Protein AF-A0A536XKT9-F1 (afdb_monomer)

Solvent-accessible surface area (backbone atoms only — not comparable to full-atom values): 10710 Å² total; per-residue (Å²): 136,83,88,82,83,83,83,75,80,78,75,82,71,84,70,53,76,70,52,57,44,60,55,20,73,80,46,52,79,65,43,42,49,57,57,30,70,68,43,45,55,48,51,53,59,50,46,72,73,32,74,93,71,51,74,60,72,78,59,45,60,57,56,39,49,58,40,42,30,75,79,21,33,33,34,72,86,79,68,48,75,43,72,77,53,82,89,63,37,65,82,55,42,25,67,42,50,91,70,61,73,75,54,52,53,55,54,53,49,50,38,35,60,56,42,74,64,38,63,69,59,29,54,47,52,52,51,50,55,53,47,70,66,35,65,67,71,88,78,81,77,80,89,77,91,79,75,74,86,88,53,50,61,66,55,52,54,48,50,52,38,54,39,34,28,68,76,44,82,83,80,80,84,128

Nearest PDB structures (foldseek):
  8wh0-assembly1_E  TM=5.551E-01  e=9.407E-05  Monkeypox virus
  8xj6-assembly1_D  TM=5.771E-01  e=1.705E-04  Monkeypox virus
  8xj8-assembly1_A  TM=6.031E-01  e=4.414E-04  Monkeypox virus
  8xj8-assembly1_F  TM=5.753E-01  e=3.693E-04  Monkeypox virus
  7ola-assembly1_C  TM=6.184E-01  e=2.072E-03  Staphylococcus aureus

Structure (mmCIF, N/CA/C/O backbone):
data_AF-A0A536XKT9-F1
#
_entry.id   AF-A0A536XKT9-F1
#
loop_
_atom_site.group_PDB
_atom_site.id
_atom_site.type_symbol
_atom_site.label_atom_id
_atom_site.label_alt_id
_atom_site.label_comp_id
_atom_site.label_asym_id
_atom_site.label_entity_id
_atom_site.label_seq_id
_atom_site.pdbx_PDB_ins_code
_atom_site.Cartn_x
_atom_site.Cartn_y
_atom_site.Cartn_z
_atom_site.occupancy
_atom_site.B_iso_or_equiv
_atom_site.auth_seq_id
_atom_site.auth_comp_id
_atom_site.auth_asym_id
_atom_site.auth_atom_id
_atom_site.pdbx_PDB_model_num
ATOM 1 N N . MET A 1 1 ? 51.369 -25.720 -20.494 1.00 37.03 1 MET A N 1
ATOM 2 C CA . MET A 1 1 ? 50.089 -26.389 -20.795 1.00 37.03 1 MET A CA 1
ATOM 3 C C . MET A 1 1 ? 48.990 -25.673 -20.027 1.00 37.03 1 MET A C 1
ATOM 5 O O . MET A 1 1 ? 49.078 -25.597 -18.814 1.00 37.03 1 MET A O 1
ATOM 9 N N . ALA A 1 2 ? 48.076 -25.069 -20.793 1.00 36.12 2 ALA A N 1
ATOM 10 C CA . ALA A 1 2 ? 46.748 -24.530 -20.479 1.00 36.12 2 ALA A CA 1
ATOM 11 C C . ALA A 1 2 ? 46.467 -23.888 -19.099 1.00 36.12 2 ALA A C 1
ATOM 13 O O . ALA A 1 2 ? 46.123 -24.557 -18.131 1.00 36.12 2 ALA A O 1
ATOM 14 N N . SER A 1 3 ? 46.465 -22.554 -19.098 1.00 32.59 3 SER A N 1
ATOM 15 C CA . SER A 1 3 ? 45.663 -21.685 -18.231 1.00 32.59 3 SER A CA 1
ATOM 16 C C . SER A 1 3 ? 44.182 -21.737 -18.649 1.00 32.59 3 SER A C 1
ATOM 18 O O . SER A 1 3 ? 43.862 -21.406 -19.792 1.00 32.59 3 SER A O 1
ATOM 20 N N . GLY A 1 4 ? 43.285 -22.153 -17.750 1.00 34.31 4 GLY A N 1
ATOM 21 C CA . GLY A 1 4 ? 41.832 -22.149 -17.962 1.00 34.31 4 GLY A CA 1
ATOM 22 C C . GLY A 1 4 ? 41.216 -20.780 -17.665 1.00 34.31 4 GLY A C 1
ATOM 23 O O . GLY A 1 4 ? 41.433 -20.224 -16.592 1.00 34.31 4 GLY A O 1
ATOM 24 N N . GLY A 1 5 ? 40.485 -20.234 -18.640 1.00 32.94 5 GLY A N 1
ATOM 25 C CA . GLY A 1 5 ? 39.918 -18.888 -18.628 1.00 32.94 5 GLY A CA 1
ATOM 26 C C . GLY A 1 5 ? 38.712 -18.718 -17.703 1.00 32.94 5 GLY A C 1
ATOM 27 O O . GLY A 1 5 ? 37.717 -19.432 -17.814 1.00 32.94 5 GLY A O 1
ATOM 28 N N . GLY A 1 6 ? 38.789 -17.707 -16.837 1.00 31.27 6 GLY A N 1
ATOM 29 C CA . GLY A 1 6 ? 37.638 -17.115 -16.166 1.00 31.27 6 GLY A CA 1
ATOM 30 C C . GLY A 1 6 ? 36.913 -16.172 -17.124 1.00 31.27 6 GLY A C 1
ATOM 31 O O . GLY A 1 6 ? 37.414 -15.099 -17.444 1.00 31.27 6 GLY A O 1
ATOM 32 N N . SER A 1 7 ? 35.741 -16.592 -17.595 1.00 34.72 7 SER A N 1
ATOM 33 C CA . SER A 1 7 ? 34.809 -15.767 -18.365 1.00 34.72 7 SER A CA 1
ATOM 34 C C . SER A 1 7 ? 34.163 -14.726 -17.445 1.00 34.72 7 SER A C 1
ATOM 36 O O . SER A 1 7 ? 33.118 -14.983 -16.847 1.00 34.72 7 SER A O 1
ATOM 38 N N . THR A 1 8 ? 34.766 -13.545 -17.323 1.00 34.94 8 THR A N 1
ATOM 39 C CA . THR A 1 8 ? 34.118 -12.381 -16.715 1.00 34.94 8 THR A CA 1
ATOM 40 C C . THR A 1 8 ? 33.059 -11.846 -17.681 1.00 34.94 8 THR A C 1
ATOM 42 O O . THR A 1 8 ? 33.365 -11.190 -18.674 1.00 34.94 8 THR A O 1
ATOM 45 N N . ARG A 1 9 ? 31.782 -12.146 -17.404 1.00 30.67 9 ARG A N 1
ATOM 46 C CA . ARG A 1 9 ? 30.648 -11.419 -17.995 1.00 30.67 9 ARG A CA 1
ATOM 47 C C . ARG A 1 9 ? 30.812 -9.945 -17.629 1.00 30.67 9 ARG A C 1
ATOM 49 O O . ARG A 1 9 ? 30.642 -9.573 -16.475 1.00 30.67 9 ARG A O 1
ATOM 56 N N . THR A 1 10 ? 31.205 -9.132 -18.600 1.00 34.16 10 THR A N 1
ATOM 57 C CA . THR A 1 10 ? 31.258 -7.678 -18.472 1.00 34.16 10 THR A CA 1
ATOM 58 C C . THR A 1 10 ? 29.820 -7.170 -18.417 1.00 34.16 10 THR A C 1
ATOM 60 O O . THR A 1 10 ? 29.077 -7.323 -19.386 1.00 34.16 10 THR A O 1
ATOM 63 N N . GLU A 1 11 ? 29.402 -6.631 -17.273 1.00 33.25 11 GLU A N 1
ATOM 64 C CA . GLU A 1 11 ? 28.144 -5.890 -17.175 1.00 33.25 11 GLU A CA 1
ATOM 65 C C . GLU A 1 11 ? 28.194 -4.692 -18.138 1.00 33.25 11 GLU A C 1
ATOM 67 O O . GLU A 1 11 ? 29.208 -3.984 -18.163 1.00 33.25 11 GLU A O 1
ATOM 72 N N . PRO A 1 12 ? 27.152 -4.444 -18.951 1.00 38.62 12 PRO A N 1
ATOM 73 C CA . PRO A 1 12 ? 27.119 -3.268 -19.800 1.00 38.62 12 PRO A CA 1
ATOM 74 C C . PRO A 1 12 ? 26.906 -2.054 -18.897 1.00 38.62 12 PRO A C 1
ATOM 76 O O . PRO A 1 12 ? 25.799 -1.787 -18.430 1.00 38.62 12 PRO A O 1
ATOM 79 N N . SER A 1 13 ? 27.989 -1.325 -18.627 1.00 42.38 13 SER A N 1
ATOM 80 C CA . SER A 1 13 ? 27.910 -0.007 -18.016 1.00 42.38 13 SER A CA 1
ATOM 81 C C . SER A 1 13 ? 26.978 0.848 -18.870 1.00 42.38 13 SER A C 1
ATOM 83 O O . SER A 1 13 ? 27.113 0.905 -20.093 1.00 42.38 13 SER A O 1
ATOM 85 N N . LEU A 1 14 ? 25.980 1.468 -18.240 1.00 42.59 14 LEU A N 1
ATOM 86 C CA . LEU A 1 14 ? 25.062 2.384 -18.909 1.00 42.59 14 LEU A CA 1
ATOM 87 C C . LEU A 1 14 ? 25.885 3.555 -19.459 1.00 42.59 14 LEU A C 1
ATOM 89 O O . LEU A 1 14 ? 26.221 4.501 -18.746 1.00 42.59 14 LEU A O 1
ATOM 93 N N . LEU A 1 15 ? 26.284 3.444 -20.726 1.00 49.44 15 LEU A N 1
ATOM 94 C CA . LEU A 1 15 ? 27.058 4.451 -21.429 1.00 49.44 15 LEU A CA 1
ATOM 95 C C . LEU A 1 15 ? 26.223 5.728 -21.464 1.00 49.44 15 LEU A C 1
ATOM 97 O O . LEU A 1 15 ? 25.175 5.779 -22.107 1.00 49.44 15 LEU A O 1
ATOM 101 N N . SER A 1 16 ? 26.687 6.769 -20.767 1.00 49.03 16 SER A N 1
ATOM 102 C CA . SER A 1 16 ? 26.073 8.091 -20.874 1.00 49.03 16 SER A CA 1
ATOM 103 C C . SER A 1 16 ? 26.006 8.485 -22.353 1.00 49.03 16 SER A C 1
ATOM 105 O O . SER A 1 16 ? 26.962 8.248 -23.099 1.00 49.03 16 SER A O 1
ATOM 107 N N . SER A 1 17 ? 24.909 9.102 -22.792 1.00 53.47 17 SER A N 1
ATOM 108 C CA . SER A 1 17 ? 24.693 9.453 -24.204 1.00 53.47 17 SER A CA 1
ATOM 109 C C . SER A 1 17 ? 25.847 10.271 -24.809 1.00 53.47 17 SER A C 1
ATOM 111 O O . SER A 1 17 ? 26.105 10.197 -26.009 1.00 53.47 17 SER A O 1
ATOM 113 N N . GLY A 1 18 ? 26.595 11.011 -23.979 1.00 56.69 18 GLY A N 1
ATOM 114 C CA . GLY A 1 18 ? 27.790 11.751 -24.391 1.00 56.69 18 GLY A CA 1
ATOM 115 C C . GLY A 1 18 ? 29.000 10.873 -24.741 1.00 56.69 18 GLY A C 1
ATOM 116 O O . GLY A 1 18 ? 29.823 11.280 -25.561 1.00 56.69 18 GLY A O 1
ATOM 117 N N . THR A 1 19 ? 29.108 9.672 -24.172 1.00 60.78 19 THR A N 1
ATOM 118 C CA . THR A 1 19 ? 30.201 8.723 -24.436 1.00 60.78 19 THR A CA 1
ATOM 119 C C . THR A 1 19 ? 30.043 8.076 -25.813 1.00 60.78 19 THR A C 1
ATOM 121 O O . THR A 1 19 ? 30.993 8.073 -26.591 1.00 60.78 19 THR A O 1
ATOM 124 N N . ILE A 1 20 ? 28.823 7.651 -26.164 1.00 62.72 20 ILE A N 1
A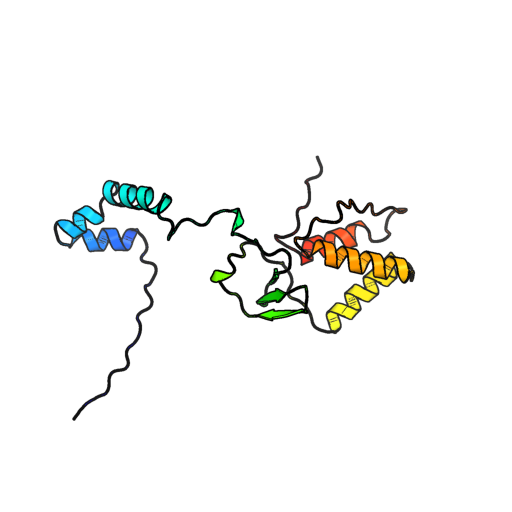TOM 125 C CA . ILE A 1 20 ? 28.506 7.021 -27.461 1.00 62.72 20 ILE A CA 1
ATOM 126 C C . ILE A 1 20 ? 28.787 7.983 -28.624 1.00 62.72 20 ILE A C 1
ATOM 128 O O . ILE A 1 20 ? 29.366 7.600 -29.640 1.00 62.72 20 ILE A O 1
ATOM 132 N N . ILE A 1 21 ? 28.422 9.260 -28.464 1.00 62.31 21 ILE A N 1
ATOM 133 C CA . ILE A 1 21 ? 28.657 10.281 -29.493 1.00 62.31 21 ILE A CA 1
ATOM 134 C C . ILE A 1 21 ? 30.160 10.549 -29.659 1.00 62.31 21 ILE A C 1
ATOM 136 O O . ILE A 1 21 ? 30.635 10.653 -30.787 1.00 62.31 21 ILE A O 1
ATOM 140 N N . ARG A 1 22 ? 30.927 10.631 -28.561 1.00 60.78 22 ARG A N 1
ATOM 141 C CA . ARG A 1 22 ? 32.383 10.861 -28.616 1.00 60.78 22 ARG A CA 1
ATOM 142 C C . ARG A 1 22 ? 33.134 9.711 -29.281 1.00 60.78 22 ARG A C 1
ATOM 144 O O . ARG A 1 22 ? 34.049 9.966 -30.058 1.00 60.78 22 ARG A O 1
ATOM 151 N N . GLU A 1 23 ? 32.734 8.477 -29.008 1.00 63.00 23 GLU A N 1
ATOM 152 C CA . GLU A 1 23 ? 33.352 7.282 -29.584 1.00 63.00 23 GLU A CA 1
ATOM 153 C C . GLU A 1 23 ? 33.036 7.149 -31.084 1.00 63.00 23 GLU A C 1
ATOM 155 O O . GLU A 1 23 ? 33.931 6.928 -31.900 1.00 63.00 23 GLU A O 1
ATOM 160 N N . ALA A 1 24 ? 31.794 7.435 -31.485 1.00 61.41 24 ALA A N 1
ATOM 161 C CA . ALA A 1 24 ? 31.374 7.374 -32.884 1.00 61.41 24 ALA A CA 1
ATOM 162 C C . ALA A 1 24 ? 32.050 8.420 -33.793 1.00 61.41 24 ALA A C 1
ATOM 164 O O . ALA A 1 24 ? 32.179 8.193 -34.998 1.00 61.41 24 ALA A O 1
ATOM 165 N N . VAL A 1 25 ? 32.527 9.552 -33.257 1.00 63.09 25 VAL A N 1
ATOM 166 C CA . VAL A 1 25 ? 33.265 10.569 -34.038 1.00 63.09 25 VAL A CA 1
ATOM 167 C C . VAL A 1 25 ? 34.575 10.001 -34.607 1.00 63.09 25 VAL A C 1
ATOM 169 O O . VAL A 1 25 ? 34.947 10.332 -35.738 1.00 63.09 25 VAL A O 1
ATOM 172 N N . GLY A 1 26 ? 35.233 9.078 -33.898 1.00 69.81 26 GLY A N 1
ATOM 173 C CA . GLY A 1 26 ? 36.420 8.355 -34.379 1.00 69.81 26 GLY A CA 1
ATOM 174 C C . GLY A 1 26 ? 36.117 7.162 -35.298 1.00 69.81 26 GLY A C 1
ATOM 175 O O . GLY A 1 26 ? 37.038 6.597 -35.880 1.00 69.81 26 GLY A O 1
ATOM 176 N N . GLY A 1 27 ? 34.840 6.806 -35.439 1.00 71.94 27 GLY A N 1
ATOM 177 C CA . GLY A 1 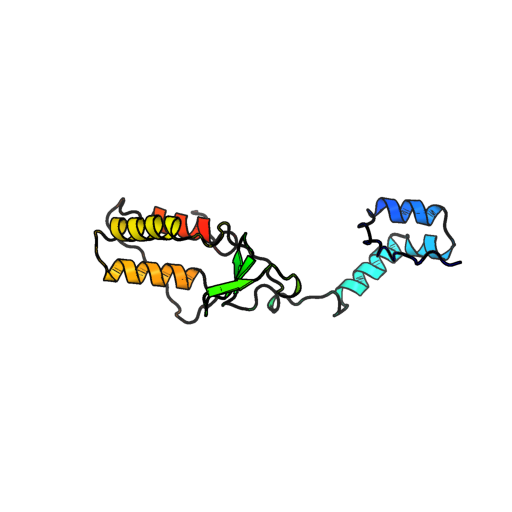27 ? 34.377 5.547 -36.005 1.00 71.94 27 GLY A CA 1
ATOM 178 C C . GLY A 1 27 ? 34.160 5.500 -37.519 1.00 71.94 27 GLY A C 1
ATOM 179 O O . GLY A 1 27 ? 34.345 6.478 -38.254 1.00 71.94 27 GLY A O 1
ATOM 180 N N . THR A 1 28 ? 33.716 4.337 -37.998 1.00 80.06 28 THR A N 1
ATOM 181 C CA . THR A 1 28 ? 33.356 4.102 -39.402 1.00 80.06 28 THR A CA 1
ATOM 182 C C . THR A 1 28 ? 32.195 4.996 -39.860 1.00 80.06 28 THR A C 1
ATOM 184 O O . THR A 1 28 ? 31.424 5.547 -39.069 1.00 80.06 28 THR A O 1
ATOM 187 N N . LYS A 1 29 ? 32.002 5.125 -41.183 1.00 77.06 29 LYS A N 1
ATOM 188 C CA . LYS A 1 29 ? 30.866 5.878 -41.758 1.00 77.06 29 LYS A CA 1
ATOM 189 C C . LYS A 1 29 ? 29.506 5.409 -41.205 1.00 77.06 29 LYS A C 1
ATOM 191 O O . LYS A 1 29 ? 28.590 6.221 -41.093 1.00 77.06 29 LYS A O 1
ATOM 196 N N . HIS A 1 30 ? 29.376 4.125 -40.864 1.00 75.62 30 HIS A N 1
ATOM 197 C CA . HIS A 1 30 ? 28.160 3.561 -40.277 1.00 75.62 30 HIS A CA 1
ATOM 198 C C . HIS A 1 30 ? 27.980 3.974 -38.812 1.00 75.62 30 HIS A C 1
ATOM 200 O O . HIS A 1 30 ? 26.894 4.429 -38.460 1.00 75.62 30 HIS A O 1
ATOM 206 N N . GLU A 1 31 ? 29.034 3.910 -37.995 1.00 77.75 31 GLU A N 1
ATOM 207 C CA . GLU A 1 31 ? 29.013 4.346 -36.587 1.00 77.75 31 GLU A CA 1
ATOM 208 C C . GLU A 1 31 ? 28.638 5.825 -36.458 1.00 77.75 31 GLU A C 1
ATOM 210 O O . GLU A 1 31 ? 27.733 6.180 -35.701 1.00 77.75 31 GLU A O 1
ATOM 215 N N . ARG A 1 32 ? 29.231 6.683 -37.298 1.00 76.31 32 ARG A N 1
ATOM 216 C CA . ARG A 1 32 ? 28.880 8.111 -37.357 1.00 76.31 32 ARG A CA 1
ATOM 217 C C . ARG A 1 32 ? 27.417 8.343 -37.719 1.00 76.31 32 ARG A C 1
ATOM 219 O O . ARG A 1 32 ? 26.811 9.275 -37.205 1.00 76.31 32 ARG A O 1
ATOM 226 N N . ARG A 1 33 ? 26.843 7.514 -38.601 1.00 76.75 33 ARG A N 1
ATOM 227 C CA . ARG A 1 33 ? 25.433 7.620 -39.008 1.00 76.75 33 ARG A CA 1
ATOM 228 C C . ARG A 1 33 ? 24.489 7.206 -37.879 1.00 76.75 33 ARG A C 1
ATOM 230 O O . ARG A 1 33 ? 23.485 7.884 -37.671 1.00 76.75 33 ARG A O 1
ATOM 237 N N . ILE A 1 34 ? 24.817 6.139 -37.150 1.00 81.44 34 ILE A N 1
ATOM 238 C CA . ILE A 1 34 ? 24.024 5.651 -36.010 1.00 81.44 34 ILE A CA 1
ATOM 239 C C . ILE A 1 34 ? 24.022 6.678 -34.869 1.00 81.44 34 ILE A C 1
ATOM 241 O O . ILE A 1 34 ? 22.980 6.921 -34.271 1.00 81.44 34 ILE A O 1
ATOM 245 N N . ALA A 1 35 ? 25.145 7.363 -34.638 1.00 80.38 35 ALA A N 1
ATOM 246 C CA . ALA A 1 35 ? 25.261 8.407 -33.619 1.00 80.38 35 ALA A CA 1
ATOM 247 C C . ALA A 1 35 ? 24.622 9.761 -33.999 1.00 80.38 35 ALA A C 1
ATOM 249 O O . ALA A 1 35 ? 24.736 10.729 -33.246 1.00 80.38 35 ALA A O 1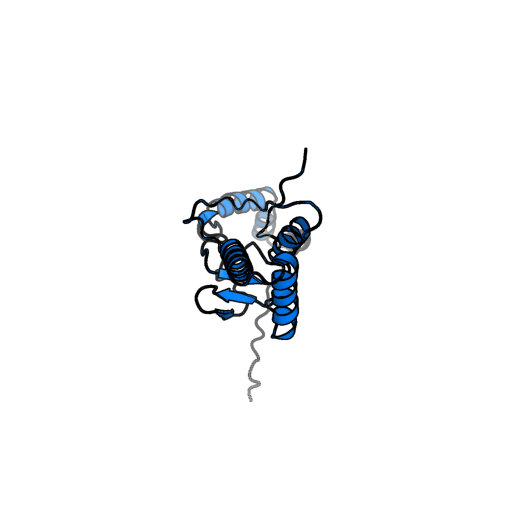
ATOM 250 N N . THR A 1 36 ? 23.955 9.872 -35.156 1.00 83.94 36 THR A N 1
ATOM 251 C CA . THR A 1 36 ? 23.243 11.108 -35.519 1.00 83.94 36 THR A CA 1
ATOM 252 C C . THR A 1 36 ? 21.937 11.252 -34.743 1.00 83.94 36 THR A C 1
ATOM 254 O O . THR A 1 36 ? 21.191 10.288 -34.578 1.00 83.94 36 THR A O 1
ATOM 257 N N . ALA A 1 37 ? 21.600 12.486 -34.352 1.00 83.06 37 ALA A N 1
ATOM 258 C CA . ALA A 1 37 ? 20.354 12.796 -33.646 1.00 83.06 37 ALA A CA 1
ATOM 259 C C . ALA A 1 37 ? 19.103 12.285 -34.386 1.00 83.06 37 ALA A C 1
ATOM 261 O O . ALA A 1 37 ? 18.186 11.760 -33.762 1.00 83.06 37 ALA A O 1
ATOM 262 N N . ASN A 1 38 ? 19.093 12.361 -35.722 1.00 84.19 38 ASN A N 1
ATOM 263 C CA . ASN A 1 38 ? 17.990 11.851 -36.540 1.00 84.19 38 ASN A CA 1
ATOM 264 C C . ASN A 1 38 ? 17.860 10.325 -36.469 1.00 84.19 38 ASN A C 1
ATOM 266 O O . ASN A 1 38 ? 16.744 9.814 -36.414 1.00 84.19 38 ASN A O 1
ATOM 270 N N . CYS A 1 39 ? 18.981 9.595 -36.470 1.00 85.19 39 CYS A N 1
ATOM 271 C CA . CYS A 1 39 ? 18.960 8.141 -36.338 1.00 85.19 39 CYS A CA 1
ATOM 272 C C . CYS A 1 39 ? 18.496 7.732 -34.937 1.00 85.19 39 CYS A C 1
ATOM 274 O O . CYS A 1 39 ? 17.619 6.882 -34.820 1.00 85.19 39 CYS A O 1
ATOM 276 N N . ILE A 1 40 ? 19.014 8.385 -33.893 1.00 86.19 40 ILE A N 1
ATOM 277 C CA . ILE A 1 40 ? 18.611 8.145 -32.501 1.00 86.19 40 ILE A CA 1
ATOM 278 C C . ILE A 1 40 ? 17.108 8.399 -32.325 1.00 86.19 40 ILE A C 1
ATOM 280 O O . ILE A 1 40 ? 16.397 7.520 -31.851 1.00 86.19 40 ILE A O 1
ATOM 284 N N . ALA A 1 41 ? 16.596 9.542 -32.793 1.00 85.94 41 ALA A N 1
ATOM 285 C CA . ALA A 1 41 ? 15.168 9.859 -32.734 1.00 85.94 41 ALA A CA 1
ATOM 286 C C . ALA A 1 41 ? 14.305 8.893 -33.570 1.00 85.94 41 ALA A C 1
ATOM 288 O O . ALA A 1 41 ? 13.143 8.645 -33.250 1.00 85.94 41 ALA A O 1
ATOM 289 N N . GLY A 1 42 ? 14.847 8.357 -34.668 1.00 86.25 42 GLY A N 1
ATOM 290 C CA . GLY A 1 42 ? 14.200 7.316 -35.468 1.00 86.25 42 GLY A CA 1
ATOM 291 C C . GLY A 1 42 ? 14.069 6.000 -34.702 1.00 86.25 42 GLY A C 1
ATOM 292 O O . GLY A 1 42 ? 12.973 5.450 -34.629 1.00 86.25 42 GLY A O 1
ATOM 293 N N . VAL A 1 43 ? 15.162 5.543 -34.086 1.00 86.12 43 VAL A N 1
ATOM 294 C CA . VAL A 1 43 ? 15.201 4.322 -33.267 1.00 86.12 43 VAL A CA 1
ATOM 295 C C . VAL A 1 43 ? 14.308 4.458 -32.039 1.00 86.12 43 VAL A C 1
ATOM 297 O O . VAL A 1 43 ? 13.506 3.570 -31.785 1.00 86.12 43 VAL A O 1
ATOM 300 N N . GLU A 1 44 ? 14.367 5.583 -31.324 1.00 86.81 44 GLU A N 1
ATOM 301 C CA . GLU A 1 44 ? 13.482 5.867 -30.188 1.00 86.81 44 GLU A CA 1
ATOM 302 C C . GLU A 1 44 ? 12.005 5.785 -30.598 1.00 86.81 44 GLU A C 1
ATOM 304 O O . GLU A 1 44 ? 11.192 5.155 -29.923 1.00 86.81 44 GLU A O 1
ATOM 309 N N . ARG A 1 45 ? 11.648 6.378 -31.745 1.00 85.31 45 ARG A N 1
ATOM 310 C CA . ARG A 1 45 ? 10.276 6.335 -32.258 1.00 85.31 45 ARG A CA 1
ATOM 311 C C . ARG A 1 45 ? 9.833 4.918 -32.606 1.00 85.31 45 ARG A C 1
ATOM 313 O O . ARG A 1 45 ? 8.677 4.599 -32.369 1.00 85.31 45 ARG A O 1
ATOM 320 N N . MET A 1 46 ? 10.718 4.086 -33.150 1.00 84.50 46 MET A N 1
ATOM 321 C CA . MET A 1 46 ? 10.410 2.677 -33.415 1.00 84.50 46 MET A CA 1
ATOM 322 C C . MET A 1 46 ? 10.280 1.870 -32.120 1.00 84.50 46 MET A C 1
ATOM 324 O O . MET A 1 46 ? 9.327 1.112 -31.978 1.00 84.50 46 MET A O 1
ATOM 328 N N . ALA A 1 47 ? 11.177 2.088 -31.155 1.00 83.50 47 ALA A N 1
ATOM 329 C CA . ALA A 1 47 ? 11.171 1.413 -29.858 1.00 83.50 47 ALA A CA 1
ATOM 330 C C . ALA A 1 47 ? 9.868 1.644 -29.074 1.00 83.50 47 ALA A C 1
ATOM 332 O O . ALA A 1 47 ? 9.392 0.740 -28.397 1.00 83.50 47 ALA A O 1
ATOM 333 N N . ARG A 1 48 ? 9.236 2.818 -29.222 1.00 77.75 48 ARG A N 1
ATOM 334 C CA . ARG A 1 48 ? 7.919 3.131 -28.627 1.00 77.75 48 ARG A CA 1
ATOM 335 C C . ARG A 1 48 ? 6.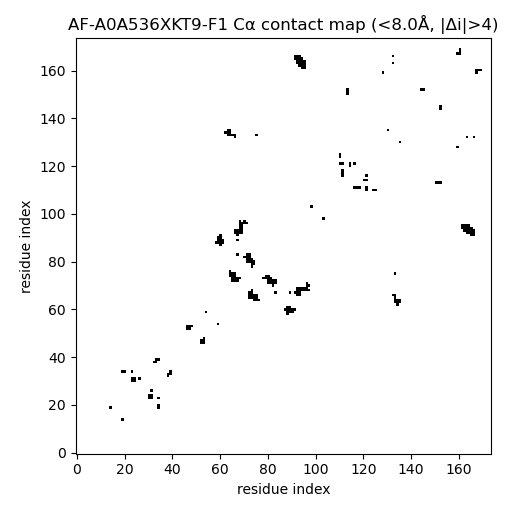778 2.214 -29.083 1.00 77.75 48 ARG A C 1
ATOM 337 O O . ARG A 1 48 ? 5.732 2.227 -28.446 1.00 77.75 48 ARG A O 1
ATOM 344 N N . TYR A 1 49 ? 6.951 1.469 -30.174 1.00 79.19 49 TYR A N 1
ATOM 345 C CA . TYR A 1 49 ? 5.955 0.530 -30.697 1.00 79.19 49 TYR A CA 1
ATOM 346 C C . TYR A 1 49 ? 6.430 -0.925 -30.649 1.00 79.19 49 TYR A C 1
ATOM 348 O O . TYR A 1 49 ? 5.703 -1.806 -31.102 1.00 79.19 49 TYR A O 1
ATOM 356 N N . ASP A 1 50 ? 7.635 -1.186 -30.134 1.00 80.81 50 ASP A N 1
ATOM 357 C CA . ASP A 1 50 ? 8.173 -2.537 -30.013 1.00 80.81 50 ASP A CA 1
ATOM 358 C C . ASP A 1 50 ? 7.536 -3.246 -28.802 1.00 80.81 50 ASP A C 1
ATOM 360 O O . ASP A 1 50 ? 7.744 -2.803 -27.668 1.00 80.81 50 ASP A O 1
ATOM 364 N N . PRO A 1 51 ? 6.792 -4.353 -28.987 1.00 73.12 51 PRO A N 1
ATOM 365 C CA . PRO A 1 51 ? 6.192 -5.101 -27.882 1.00 73.12 51 PRO A CA 1
ATOM 366 C C . PRO A 1 51 ? 7.208 -5.649 -26.869 1.00 73.12 51 PRO A C 1
ATOM 368 O O . PRO A 1 51 ? 6.825 -5.976 -25.753 1.00 73.12 51 PRO A O 1
ATOM 371 N N . ALA A 1 52 ? 8.491 -5.760 -27.234 1.00 76.19 52 ALA A N 1
ATOM 372 C CA . ALA A 1 52 ? 9.550 -6.163 -26.310 1.00 76.19 52 ALA A CA 1
ATOM 373 C C . ALA A 1 52 ? 9.950 -5.050 -25.323 1.00 76.19 52 ALA A C 1
ATOM 375 O O . ALA A 1 52 ? 10.607 -5.327 -24.322 1.00 76.19 52 ALA A O 1
ATOM 376 N N . ILE A 1 53 ? 9.583 -3.796 -25.610 1.00 75.50 53 ILE A N 1
ATOM 377 C CA . ILE A 1 53 ? 9.930 -2.607 -24.815 1.00 75.50 53 ILE A CA 1
ATOM 378 C C . ILE A 1 53 ? 8.671 -1.986 -24.191 1.00 75.50 53 ILE A C 1
ATOM 380 O O . ILE A 1 53 ? 8.727 -1.405 -23.108 1.00 75.50 53 ILE A O 1
ATOM 384 N N . VAL A 1 54 ? 7.529 -2.103 -24.867 1.00 80.19 54 VAL A N 1
ATOM 385 C CA . VAL A 1 54 ? 6.255 -1.528 -24.435 1.00 80.19 54 VAL A CA 1
ATOM 386 C C . VAL A 1 54 ? 5.581 -2.428 -23.400 1.00 80.19 54 VAL A C 1
ATOM 388 O O . VAL A 1 54 ? 5.221 -3.564 -23.692 1.00 80.19 54 VAL A O 1
ATOM 391 N N . ILE A 1 55 ?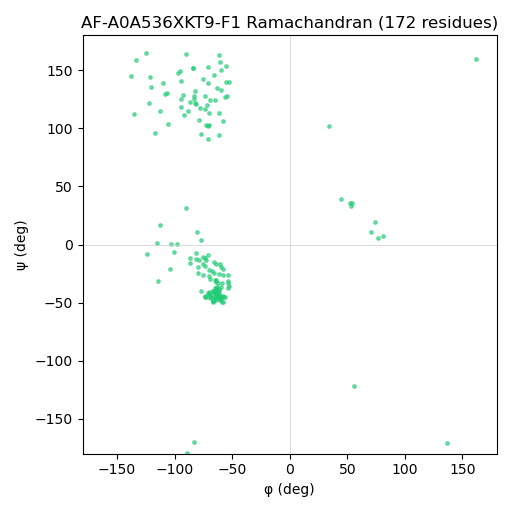 5.334 -1.879 -22.210 1.00 82.12 55 ILE A N 1
ATOM 392 C CA . ILE A 1 55 ? 4.535 -2.512 -21.154 1.00 82.12 55 ILE A CA 1
ATOM 393 C C . ILE A 1 55 ? 3.205 -1.768 -21.055 1.00 82.12 55 ILE A C 1
ATOM 395 O O . ILE A 1 55 ? 3.177 -0.537 -20.982 1.00 82.12 55 ILE A O 1
ATOM 399 N N . HIS A 1 56 ? 2.097 -2.509 -21.075 1.00 8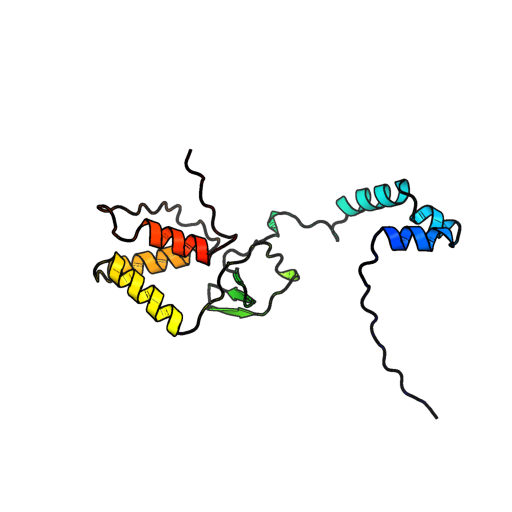2.38 56 HIS A N 1
ATOM 400 C CA . HIS A 1 56 ? 0.777 -1.914 -20.890 1.00 82.38 56 HIS A CA 1
ATOM 401 C C . HIS A 1 56 ? 0.605 -1.471 -19.427 1.00 82.38 56 HIS A C 1
ATOM 403 O O . HIS A 1 56 ? 0.990 -2.233 -18.541 1.00 82.38 56 HIS A O 1
ATOM 409 N N . PRO A 1 57 ? 0.008 -0.299 -19.142 1.00 82.56 57 PRO A N 1
ATOM 410 C CA . PRO A 1 57 ? -0.228 0.152 -17.769 1.00 82.56 57 PRO A CA 1
ATOM 411 C C . PRO A 1 57 ? -0.960 -0.875 -16.899 1.00 82.56 57 PRO A C 1
ATOM 413 O O . PRO A 1 57 ? -0.616 -1.026 -15.738 1.00 82.56 57 PRO A O 1
ATOM 416 N N . ASP A 1 58 ? -1.891 -1.637 -17.477 1.00 85.19 58 ASP A N 1
ATOM 417 C CA . ASP A 1 58 ? -2.641 -2.685 -16.762 1.00 85.19 58 ASP A CA 1
ATOM 418 C C . ASP A 1 58 ? -1.772 -3.870 -16.299 1.00 85.19 58 ASP A C 1
ATOM 420 O O . ASP A 1 58 ? -2.222 -4.687 -15.502 1.00 85.19 58 ASP A O 1
ATOM 424 N N . ALA A 1 59 ? -0.547 -3.999 -16.819 1.00 85.25 59 ALA A N 1
ATOM 425 C CA . ALA A 1 59 ? 0.417 -4.998 -16.364 1.00 85.25 59 ALA A CA 1
ATOM 426 C C . ALA A 1 59 ? 1.247 -4.510 -15.163 1.00 85.25 59 ALA A C 1
ATOM 428 O O . ALA A 1 59 ? 1.896 -5.324 -14.508 1.00 85.25 59 ALA A O 1
ATOM 429 N N . LEU A 1 60 ? 1.244 -3.201 -14.886 1.00 88.31 60 LEU A N 1
ATOM 430 C CA . LEU A 1 60 ? 1.918 -2.613 -13.733 1.00 88.31 60 LEU A CA 1
ATOM 431 C C . LEU A 1 60 ? 1.025 -2.748 -12.498 1.00 88.31 60 LEU A C 1
ATOM 433 O O . LEU A 1 60 ? -0.160 -2.429 -12.560 1.00 88.31 60 LEU A O 1
ATOM 437 N N . ASP A 1 61 ? 1.594 -3.213 -11.384 1.00 89.00 61 ASP A N 1
ATOM 438 C CA . ASP A 1 61 ? 0.871 -3.402 -10.113 1.00 89.00 61 ASP A CA 1
ATOM 439 C C . ASP A 1 61 ? -0.428 -4.238 -10.261 1.00 89.00 61 ASP A C 1
ATOM 441 O O . ASP A 1 61 ? -1.437 -3.980 -9.606 1.00 89.00 61 ASP A O 1
ATOM 445 N N . ALA A 1 62 ? -0.411 -5.241 -11.150 1.00 87.56 62 ALA A N 1
ATOM 446 C CA . ALA A 1 62 ? -1.611 -5.960 -11.588 1.00 87.56 62 ALA A CA 1
ATOM 447 C C . ALA A 1 62 ? -2.180 -6.964 -10.567 1.00 87.56 62 ALA A C 1
ATOM 449 O O . ALA A 1 62 ? -3.370 -7.278 -10.618 1.00 87.56 62 ALA A O 1
ATOM 450 N N . ASP A 1 63 ? -1.351 -7.512 -9.671 1.00 90.94 63 ASP A N 1
ATOM 451 C CA . ASP A 1 63 ? -1.803 -8.483 -8.668 1.00 90.94 63 ASP A CA 1
ATOM 452 C C . ASP A 1 63 ? -2.204 -7.770 -7.363 1.00 90.94 63 ASP A C 1
ATOM 454 O O . ASP A 1 63 ? -1.329 -7.287 -6.640 1.00 90.94 63 ASP A O 1
ATOM 458 N N . PRO A 1 64 ? -3.502 -7.743 -7.005 1.00 90.88 64 PRO A N 1
ATOM 459 C CA . PRO A 1 64 ? -3.979 -7.038 -5.818 1.00 90.88 64 PRO A CA 1
ATOM 460 C C . PRO A 1 64 ? -3.570 -7.703 -4.494 1.00 90.88 64 PRO A C 1
ATOM 462 O O . PRO A 1 64 ? -3.803 -7.129 -3.429 1.00 90.88 64 PRO A O 1
ATOM 465 N N . TRP A 1 65 ? -3.000 -8.912 -4.530 1.00 92.38 65 TRP A N 1
ATOM 466 C CA . TRP A 1 65 ? -2.552 -9.648 -3.344 1.00 92.38 65 TRP A CA 1
ATOM 467 C C . TRP A 1 65 ? -1.048 -9.559 -3.109 1.00 92.38 65 TRP A C 1
ATOM 469 O O . TRP A 1 65 ? -0.571 -10.042 -2.081 1.00 92.38 65 TRP A O 1
ATOM 479 N N . LEU A 1 66 ? -0.300 -8.959 -4.035 1.00 93.31 66 LEU A N 1
ATOM 480 C CA . LEU A 1 66 ? 1.121 -8.711 -3.856 1.00 93.31 66 LEU A CA 1
ATOM 481 C C . LEU A 1 66 ? 1.333 -7.306 -3.307 1.00 93.31 66 LEU A C 1
ATOM 483 O O . LEU A 1 66 ? 0.920 -6.318 -3.905 1.00 93.31 66 LEU A O 1
ATOM 487 N N . LEU A 1 67 ? 2.041 -7.225 -2.187 1.00 93.44 67 LEU A N 1
ATOM 488 C CA . LEU A 1 67 ? 2.445 -5.974 -1.569 1.00 93.44 67 LEU A CA 1
ATOM 489 C C . LEU A 1 67 ? 3.962 -5.838 -1.663 1.00 93.44 67 LEU A C 1
ATOM 491 O O . LEU A 1 67 ? 4.707 -6.628 -1.082 1.00 93.44 67 LEU A O 1
ATOM 495 N N . ASN A 1 68 ? 4.433 -4.840 -2.403 1.00 94.38 68 ASN A N 1
ATOM 496 C CA . ASN A 1 68 ? 5.859 -4.552 -2.488 1.00 94.38 68 ASN A CA 1
ATOM 497 C C . ASN A 1 68 ? 6.283 -3.708 -1.283 1.00 94.38 68 ASN A C 1
ATOM 499 O O . ASN A 1 68 ? 5.763 -2.610 -1.084 1.00 94.38 68 ASN A O 1
ATOM 503 N N . THR A 1 69 ? 7.236 -4.207 -0.502 1.00 93.19 69 THR A N 1
ATOM 504 C CA . THR A 1 69 ? 7.703 -3.579 0.739 1.00 93.19 69 THR A CA 1
ATOM 505 C C . THR A 1 69 ? 9.203 -3.347 0.722 1.00 93.19 69 THR A C 1
ATOM 507 O O . THR A 1 69 ? 9.905 -3.953 -0.077 1.00 93.19 69 THR A O 1
ATOM 510 N N . GLN A 1 70 ? 9.735 -2.525 1.629 1.00 91.62 70 GLN A N 1
ATOM 511 C CA . GLN A 1 70 ? 11.179 -2.242 1.679 1.00 91.62 70 GLN A CA 1
ATOM 512 C C . GLN A 1 70 ? 12.077 -3.481 1.858 1.00 91.62 70 GLN A C 1
ATOM 514 O O . GLN A 1 70 ? 13.265 -3.414 1.552 1.00 91.62 70 GLN A O 1
ATOM 519 N N . SER A 1 71 ? 11.541 -4.597 2.363 1.00 90.81 71 SER A N 1
ATOM 520 C CA . SER A 1 71 ? 12.284 -5.848 2.560 1.00 90.81 71 SER A CA 1
ATOM 521 C C . SER A 1 71 ? 11.998 -6.918 1.499 1.00 90.81 71 SER A C 1
ATOM 523 O O . SER A 1 71 ? 12.570 -8.008 1.565 1.00 90.81 71 SER A O 1
ATOM 525 N N . GLY A 1 72 ? 11.137 -6.632 0.518 1.00 92.00 72 GLY A N 1
ATOM 526 C CA . GLY A 1 72 ? 10.741 -7.572 -0.527 1.00 92.00 72 GLY A CA 1
ATOM 527 C C . GLY A 1 72 ? 9.242 -7.567 -0.813 1.00 92.00 72 GLY A C 1
ATOM 528 O O . GLY A 1 72 ? 8.484 -6.734 -0.317 1.00 92.00 72 GLY A O 1
ATOM 529 N N . ILE A 1 73 ? 8.805 -8.530 -1.620 1.00 94.12 73 ILE A N 1
ATOM 530 C CA . ILE A 1 73 ? 7.404 -8.695 -2.009 1.00 94.12 73 ILE A CA 1
ATOM 531 C C . ILE A 1 73 ? 6.730 -9.660 -1.035 1.00 94.12 73 ILE A C 1
ATOM 533 O O . ILE A 1 73 ? 7.216 -10.773 -0.815 1.00 94.12 73 ILE A O 1
ATOM 537 N N . VAL A 1 74 ? 5.595 -9.242 -0.489 1.00 93.56 74 VAL A N 1
ATOM 538 C CA . VAL A 1 74 ? 4.762 -10.022 0.426 1.00 93.56 74 VAL A CA 1
ATOM 539 C C . VAL A 1 74 ? 3.505 -10.473 -0.306 1.00 93.56 74 VAL A C 1
ATOM 541 O O . VAL A 1 74 ? 2.824 -9.660 -0.926 1.00 93.56 74 VAL A O 1
ATOM 544 N N . ASN A 1 75 ? 3.177 -11.758 -0.221 1.00 93.25 75 ASN A N 1
ATOM 545 C CA . ASN A 1 75 ? 1.882 -12.270 -0.650 1.00 93.25 75 ASN A CA 1
ATOM 546 C C . ASN A 1 75 ? 0.900 -12.195 0.524 1.00 93.25 75 ASN A C 1
ATOM 548 O O . ASN A 1 75 ? 1.065 -12.873 1.535 1.00 93.25 75 ASN A O 1
ATOM 552 N N . LEU A 1 76 ? -0.139 -11.375 0.389 1.00 91.50 76 LEU A N 1
ATOM 553 C CA . LEU A 1 76 ? -1.118 -11.123 1.446 1.00 91.50 76 LEU A CA 1
ATOM 554 C C . LEU A 1 76 ? -2.085 -12.295 1.681 1.00 91.50 76 LEU A C 1
ATOM 556 O O . LEU A 1 76 ? -2.802 -12.293 2.678 1.00 91.50 76 LEU A O 1
ATOM 560 N N . ARG A 1 77 ? -2.121 -13.303 0.796 1.00 89.81 77 ARG A N 1
ATOM 561 C CA . ARG A 1 77 ? -2.973 -14.494 0.975 1.00 89.81 77 ARG A CA 1
ATOM 562 C C . ARG A 1 77 ? -2.412 -15.474 1.994 1.00 89.81 77 ARG A C 1
ATOM 564 O O . ARG A 1 77 ? -3.179 -16.086 2.729 1.00 89.81 77 ARG A O 1
ATOM 571 N N . ASP A 1 78 ? -1.097 -15.664 1.983 1.00 89.69 78 ASP A N 1
ATOM 572 C CA . ASP A 1 78 ? -0.412 -16.683 2.785 1.00 89.69 78 ASP A CA 1
ATOM 573 C C . ASP A 1 78 ? 0.678 -16.111 3.705 1.00 89.69 78 ASP A C 1
ATOM 575 O O . ASP A 1 78 ? 1.204 -16.828 4.553 1.00 89.69 78 ASP A O 1
ATOM 579 N N . GLY A 1 79 ? 1.007 -14.824 3.568 1.00 87.44 79 GLY A N 1
ATOM 580 C CA . GLY A 1 79 ? 2.050 -14.148 4.338 1.00 87.44 79 GLY A CA 1
ATOM 581 C C . GLY A 1 79 ? 3.474 -14.464 3.875 1.00 87.44 79 GLY A C 1
ATOM 582 O O . GLY A 1 79 ? 4.433 -14.035 4.522 1.00 87.44 79 GLY A O 1
ATOM 583 N N . SER A 1 80 ? 3.645 -15.204 2.775 1.00 91.19 80 SER A N 1
ATOM 584 C CA . SER A 1 80 ? 4.962 -15.540 2.241 1.00 91.19 80 SER A CA 1
ATOM 585 C C . SER A 1 80 ? 5.694 -14.295 1.738 1.00 91.19 80 SER A C 1
ATOM 587 O O . SER A 1 80 ? 5.099 -13.343 1.228 1.00 91.19 80 SER A O 1
ATOM 589 N N . ARG A 1 81 ? 7.021 -14.298 1.901 1.00 91.81 81 ARG A N 1
ATOM 590 C CA . ARG A 1 81 ? 7.900 -13.189 1.522 1.00 91.81 81 ARG A CA 1
ATOM 591 C C . ARG A 1 81 ? 8.920 -13.681 0.507 1.00 91.81 81 ARG A C 1
ATOM 593 O O . ARG A 1 81 ? 9.511 -14.746 0.689 1.00 91.81 81 ARG A O 1
ATOM 600 N N . ARG A 1 82 ? 9.150 -12.898 -0.542 1.00 92.25 82 ARG A N 1
ATOM 601 C CA . ARG A 1 82 ? 10.180 -13.158 -1.554 1.00 92.25 82 ARG A CA 1
ATOM 602 C C . ARG A 1 82 ? 10.990 -11.901 -1.849 1.00 92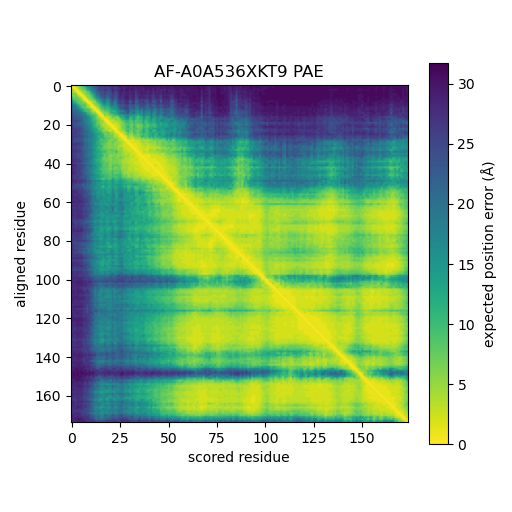.25 82 ARG A C 1
ATOM 604 O O . ARG A 1 82 ? 10.532 -10.787 -1.610 1.00 92.25 82 ARG A O 1
ATOM 611 N N . SER A 1 83 ? 12.195 -12.082 -2.383 1.00 93.94 83 SER A N 1
ATOM 612 C CA . SER A 1 83 ? 13.028 -10.968 -2.843 1.00 93.94 83 SER A CA 1
ATOM 613 C C . SER A 1 83 ? 12.337 -10.175 -3.953 1.00 93.94 83 SER A C 1
ATOM 615 O O . SER A 1 83 ? 11.496 -10.713 -4.677 1.00 93.94 83 SER A O 1
ATOM 617 N N . HIS A 1 84 ? 12.735 -8.914 -4.117 1.00 92.44 84 HIS A N 1
ATOM 618 C CA . HIS A 1 84 ? 12.284 -8.096 -5.238 1.00 92.44 84 HIS A CA 1
ATOM 619 C C . HIS A 1 84 ? 12.573 -8.771 -6.577 1.00 92.44 84 HIS A C 1
ATOM 621 O O . HIS A 1 84 ? 13.636 -9.359 -6.783 1.00 92.44 84 HIS A O 1
ATOM 627 N N . ASP A 1 85 ? 11.610 -8.653 -7.481 1.00 89.88 85 ASP A N 1
ATOM 628 C CA . ASP A 1 85 ? 11.644 -9.263 -8.799 1.00 89.88 85 ASP A CA 1
ATOM 629 C C . ASP A 1 85 ? 11.183 -8.227 -9.834 1.00 89.88 85 ASP A C 1
ATOM 631 O O . ASP A 1 85 ? 10.008 -7.854 -9.828 1.00 89.88 85 ASP A O 1
ATOM 635 N N . PRO A 1 86 ? 12.070 -7.745 -10.725 1.00 87.00 86 PRO A N 1
ATOM 636 C CA . PRO A 1 86 ? 11.692 -6.811 -11.784 1.00 87.00 86 PRO A CA 1
ATOM 637 C C . PRO A 1 86 ? 10.601 -7.359 -12.711 1.00 87.00 86 PRO A C 1
ATOM 639 O O . PRO A 1 86 ? 9.834 -6.581 -13.273 1.00 87.00 86 PRO A O 1
ATOM 642 N N . ALA A 1 87 ? 10.493 -8.685 -12.851 1.00 87.69 87 ALA A N 1
ATOM 643 C CA . ALA A 1 87 ? 9.451 -9.310 -13.658 1.00 87.69 87 ALA A CA 1
ATOM 644 C C . ALA A 1 87 ? 8.059 -9.227 -13.009 1.00 87.69 87 ALA A C 1
ATOM 646 O O . ALA A 1 87 ? 7.064 -9.455 -13.691 1.00 87.69 87 ALA A O 1
ATOM 647 N N . ALA A 1 88 ? 7.968 -8.871 -11.720 1.00 87.19 88 ALA A N 1
ATOM 648 C CA . ALA A 1 88 ? 6.696 -8.645 -11.036 1.00 87.19 88 ALA A CA 1
ATOM 649 C C . ALA A 1 88 ? 6.028 -7.313 -11.423 1.00 87.19 88 ALA A C 1
ATOM 651 O O . ALA A 1 88 ? 4.876 -7.104 -11.059 1.00 87.19 88 ALA A O 1
ATOM 652 N N . LEU A 1 89 ? 6.736 -6.426 -12.143 1.00 89.94 89 LEU A N 1
ATOM 653 C CA . LEU A 1 89 ? 6.202 -5.163 -12.675 1.00 89.94 89 LEU A CA 1
ATOM 654 C C . LEU A 1 89 ? 5.522 -4.272 -11.617 1.00 89.94 89 LEU A C 1
ATOM 656 O O . LEU A 1 89 ? 4.568 -3.552 -11.903 1.00 89.94 89 LEU A O 1
ATOM 660 N N . MET A 1 90 ? 6.026 -4.312 -10.383 1.00 91.06 90 MET A N 1
ATOM 661 C CA . MET A 1 90 ? 5.516 -3.502 -9.278 1.00 91.06 90 MET A CA 1
ATOM 662 C C . MET A 1 90 ? 6.204 -2.139 -9.282 1.00 91.06 90 MET A C 1
ATOM 664 O O . MET A 1 90 ? 7.433 -2.064 -9.215 1.00 91.06 90 MET A O 1
ATOM 668 N N . THR A 1 91 ? 5.421 -1.068 -9.366 1.00 91.44 91 THR A N 1
ATOM 669 C CA . THR A 1 91 ? 5.936 0.309 -9.403 1.00 91.44 91 THR A CA 1
ATOM 670 C C . THR A 1 91 ? 5.762 1.037 -8.081 1.00 91.44 91 THR A C 1
ATOM 672 O O . THR A 1 91 ? 6.495 1.985 -7.810 1.00 91.44 91 THR A O 1
ATOM 675 N N . ARG A 1 92 ? 4.837 0.567 -7.241 1.00 92.12 92 ARG A N 1
ATOM 676 C CA . ARG A 1 92 ? 4.569 1.126 -5.913 1.00 92.12 92 ARG A CA 1
ATOM 677 C C . ARG A 1 92 ? 5.327 0.365 -4.837 1.00 92.12 92 ARG A C 1
ATOM 679 O O . ARG A 1 92 ? 5.536 -0.846 -4.959 1.00 92.12 92 ARG A O 1
ATOM 686 N N . ILE A 1 93 ? 5.698 1.048 -3.759 1.00 93.94 93 ILE A N 1
ATOM 687 C CA . ILE A 1 93 ? 6.325 0.435 -2.585 1.00 93.94 93 ILE A CA 1
ATOM 688 C C . ILE A 1 93 ? 5.754 1.017 -1.287 1.00 93.94 93 ILE A C 1
ATOM 690 O O . ILE A 1 93 ? 5.418 2.200 -1.206 1.00 93.94 93 ILE A O 1
ATOM 694 N N . THR A 1 94 ? 5.631 0.182 -0.256 1.00 94.19 94 THR A N 1
ATOM 695 C CA . THR A 1 94 ? 5.301 0.652 1.093 1.00 94.19 94 THR A CA 1
ATOM 696 C C . THR A 1 94 ? 6.476 1.408 1.710 1.00 94.19 94 THR A C 1
ATOM 698 O O . THR A 1 94 ? 7.642 1.137 1.408 1.00 94.19 94 THR A O 1
ATOM 701 N N . ALA A 1 95 ? 6.198 2.340 2.625 1.00 93.12 95 ALA A N 1
ATOM 702 C CA . ALA A 1 95 ? 7.267 3.037 3.344 1.00 93.12 95 ALA A CA 1
ATOM 703 C C . ALA A 1 95 ? 7.810 2.224 4.532 1.00 93.12 95 ALA A C 1
ATOM 705 O O . ALA A 1 95 ? 8.855 2.566 5.079 1.00 93.12 95 ALA A O 1
ATOM 706 N N . ALA A 1 96 ? 7.112 1.156 4.930 1.00 88.38 96 ALA A N 1
ATOM 707 C CA . ALA A 1 96 ? 7.519 0.255 6.000 1.00 88.38 96 ALA A CA 1
ATOM 708 C C . ALA A 1 96 ? 7.657 -1.189 5.498 1.00 88.38 96 ALA A C 1
ATOM 710 O O . ALA A 1 96 ? 6.875 -1.651 4.665 1.00 88.38 96 ALA A O 1
ATOM 711 N N . ALA A 1 97 ? 8.641 -1.911 6.029 1.00 88.56 97 ALA A N 1
ATOM 712 C CA . ALA A 1 97 ? 8.728 -3.361 5.904 1.00 88.56 97 ALA A CA 1
ATOM 713 C C . ALA A 1 97 ? 7.863 -4.045 6.980 1.00 88.56 97 ALA A C 1
ATOM 715 O O . ALA A 1 97 ? 7.697 -3.481 8.065 1.00 88.56 97 ALA A O 1
ATOM 716 N N . PRO A 1 98 ? 7.351 -5.264 6.733 1.00 84.06 98 PRO A N 1
ATOM 717 C CA . PRO A 1 98 ? 6.747 -6.075 7.780 1.00 84.06 98 PRO A CA 1
ATOM 718 C C . PRO A 1 98 ? 7.746 -6.294 8.918 1.00 84.06 98 PRO A C 1
ATOM 720 O O . PRO A 1 98 ? 8.871 -6.740 8.686 1.00 84.06 98 PRO A O 1
ATOM 723 N N . VAL A 1 99 ? 7.308 -5.967 10.125 1.00 78.12 99 VAL A N 1
ATOM 724 C CA . VAL A 1 99 ? 8.074 -6.061 11.369 1.00 78.12 99 VAL A CA 1
ATOM 725 C C . VAL A 1 99 ? 7.885 -7.422 12.035 1.00 78.12 99 VAL A C 1
ATOM 727 O O . VAL A 1 99 ? 6.970 -8.175 11.689 1.00 78.12 99 VAL A O 1
ATOM 730 N N . ASP A 1 100 ? 8.783 -7.721 12.969 1.00 73.88 100 ASP A N 1
ATOM 731 C CA . ASP A 1 100 ? 8.703 -8.882 13.851 1.00 73.88 100 ASP A CA 1
ATOM 732 C C . ASP A 1 100 ? 7.780 -8.564 15.055 1.00 73.88 100 ASP A C 1
ATOM 734 O O . ASP A 1 100 ? 7.079 -7.545 15.059 1.00 73.88 100 ASP A O 1
ATOM 738 N N . ALA A 1 101 ? 7.750 -9.435 16.069 1.00 69.31 101 ALA A N 1
ATOM 739 C CA . ALA A 1 101 ? 6.770 -9.409 17.163 1.00 69.31 101 ALA A CA 1
ATOM 740 C C . ALA A 1 101 ? 6.665 -8.056 17.905 1.00 69.31 101 ALA A C 1
ATOM 742 O O . ALA A 1 101 ? 5.577 -7.648 18.300 1.00 69.31 101 ALA A O 1
ATOM 743 N N . GLU A 1 102 ? 7.760 -7.305 18.045 1.00 66.12 102 GLU A N 1
ATOM 744 C CA . GLU A 1 102 ? 7.776 -6.036 18.784 1.00 66.12 102 GLU A CA 1
ATOM 745 C C . GLU A 1 102 ? 6.905 -4.945 18.138 1.00 66.12 102 GLU A C 1
ATOM 747 O O . GLU A 1 102 ? 6.360 -4.079 18.825 1.00 66.12 102 GLU A O 1
ATOM 752 N N . GLY A 1 103 ? 6.766 -4.959 16.809 1.00 72.44 103 GLY A N 1
ATOM 753 C CA . GLY A 1 103 ? 5.901 -4.009 16.112 1.00 72.44 103 GLY A CA 1
ATOM 754 C C . GLY A 1 103 ? 4.420 -4.391 16.160 1.00 72.44 103 GLY A C 1
ATOM 755 O O . GLY A 1 103 ? 3.557 -3.513 16.090 1.00 72.44 103 GLY A O 1
ATOM 756 N N . GLU A 1 104 ? 4.124 -5.682 16.332 1.00 79.19 104 GLU A N 1
ATOM 757 C CA . GLU A 1 104 ? 2.768 -6.196 16.540 1.00 79.19 104 GLU A CA 1
ATOM 758 C C . GLU A 1 104 ? 2.194 -5.715 17.882 1.00 79.19 104 GLU A C 1
ATOM 760 O O . GLU A 1 104 ? 1.042 -5.275 17.941 1.00 79.19 104 GLU A O 1
ATOM 765 N N . ASP A 1 105 ? 3.014 -5.692 18.936 1.00 83.94 105 ASP A N 1
ATOM 766 C CA . ASP A 1 105 ? 2.620 -5.224 20.271 1.00 83.94 105 ASP A CA 1
ATOM 767 C C . ASP A 1 105 ? 2.256 -3.730 20.286 1.00 83.94 105 ASP A C 1
ATOM 769 O O . ASP A 1 105 ? 1.260 -3.324 20.890 1.00 83.94 105 ASP A O 1
ATOM 773 N N . LEU A 1 106 ? 3.021 -2.891 19.577 1.00 88.31 106 LEU A N 1
ATOM 774 C CA . LEU A 1 106 ? 2.736 -1.455 19.491 1.00 88.31 106 LEU A CA 1
ATOM 775 C C . LEU A 1 106 ? 1.419 -1.182 18.753 1.00 88.31 106 LEU A C 1
ATOM 777 O O . LEU A 1 106 ? 0.612 -0.360 19.191 1.00 88.31 106 LEU A O 1
ATOM 781 N N . TRP A 1 107 ? 1.207 -1.857 17.623 1.00 90.06 107 TRP A N 1
ATOM 782 C CA . TRP A 1 107 ? 0.011 -1.666 16.810 1.00 90.06 107 TRP A CA 1
ATOM 783 C C . TRP A 1 107 ? -1.245 -2.203 17.503 1.00 90.06 107 TRP A C 1
ATOM 785 O O . TRP A 1 107 ? -2.269 -1.520 17.545 1.00 90.06 107 TRP A O 1
ATOM 795 N N . SER A 1 108 ? -1.165 -3.392 18.103 1.00 89.25 108 SER A N 1
ATOM 796 C CA . SER A 1 108 ? -2.274 -3.978 18.861 1.00 89.25 108 SER A CA 1
ATOM 797 C C . SER A 1 108 ? -2.632 -3.149 20.101 1.00 89.25 108 SER A C 1
ATOM 799 O O . SER A 1 108 ? -3.818 -2.915 20.347 1.00 89.25 108 SER A O 1
ATOM 801 N N . GLY A 1 109 ? -1.634 -2.625 20.824 1.00 90.00 109 GLY A N 1
ATOM 802 C CA . GLY A 1 109 ? -1.833 -1.681 21.926 1.00 90.00 109 GLY A CA 1
ATOM 803 C C . GLY A 1 109 ? -2.516 -0.390 21.472 1.00 90.00 109 GLY A C 1
ATOM 804 O O . GLY A 1 109 ? -3.518 0.017 22.056 1.00 90.00 109 GLY A O 1
ATOM 805 N N . PHE A 1 110 ? -2.059 0.198 20.363 1.00 90.88 110 PHE A N 1
ATOM 806 C CA . PHE A 1 110 ? -2.697 1.378 19.774 1.00 90.88 110 PHE A CA 1
ATOM 807 C C . PHE A 1 110 ? -4.169 1.131 19.413 1.00 90.88 110 PHE A C 1
ATOM 809 O O . PHE A 1 110 ? -5.024 1.967 19.715 1.00 90.88 110 PHE A O 1
ATOM 816 N N . LEU A 1 111 ? -4.491 -0.016 18.802 1.00 91.25 111 LEU A N 1
ATOM 817 C CA . LEU A 1 111 ? -5.876 -0.375 18.497 1.00 91.25 111 LEU A CA 1
ATOM 818 C C . LEU A 1 111 ? -6.716 -0.531 19.769 1.00 91.25 111 LEU A C 1
ATOM 820 O O . LEU A 1 111 ? -7.844 -0.042 19.810 1.00 91.25 111 LEU A O 1
ATOM 824 N N . ALA A 1 112 ? -6.183 -1.166 20.814 1.00 90.56 112 ALA A N 1
ATOM 825 C CA . ALA A 1 112 ? -6.872 -1.287 22.097 1.00 90.56 112 ALA A CA 1
ATOM 826 C C . ALA A 1 112 ? -7.140 0.088 22.739 1.00 90.56 112 ALA A C 1
ATOM 828 O O . ALA A 1 112 ? -8.239 0.324 23.244 1.00 90.56 112 ALA A O 1
ATOM 829 N N . ASP A 1 113 ? -6.186 1.017 22.647 1.00 89.75 113 ASP A N 1
ATOM 830 C CA . ASP A 1 113 ? -6.301 2.367 23.203 1.00 89.75 113 ASP A CA 1
ATOM 831 C C . ASP A 1 113 ? -7.382 3.196 22.494 1.00 89.75 113 ASP A C 1
ATOM 833 O O . ASP A 1 113 ? -8.258 3.773 23.145 1.00 89.75 113 ASP A O 1
ATOM 837 N N . ILE A 1 114 ? -7.378 3.237 21.155 1.00 88.75 114 ILE A N 1
ATOM 838 C CA . ILE A 1 114 ? -8.362 4.033 20.394 1.00 88.75 114 ILE A CA 1
ATOM 839 C C . ILE A 1 114 ? -9.779 3.451 20.464 1.00 88.75 114 ILE A C 1
ATOM 841 O O . ILE A 1 114 ? -10.753 4.179 20.256 1.00 88.75 114 ILE A O 1
ATOM 845 N N . THR A 1 115 ? -9.897 2.155 20.763 1.00 88.56 115 THR A N 1
ATOM 846 C CA . THR A 1 115 ? -11.175 1.446 20.921 1.00 88.56 115 THR A CA 1
ATOM 847 C C . THR A 1 115 ? -11.614 1.305 22.378 1.00 88.56 115 THR A C 1
ATOM 849 O O . THR A 1 115 ? -12.683 0.761 22.633 1.00 88.56 115 THR A O 1
ATOM 852 N N . GLN A 1 116 ? -10.834 1.818 23.338 1.00 87.19 116 GLN A N 1
ATOM 853 C CA . GLN A 1 116 ? -11.108 1.721 24.779 1.00 87.19 116 GLN A CA 1
ATOM 854 C C . GLN A 1 116 ? -11.335 0.273 25.257 1.00 87.19 116 GLN A C 1
ATOM 856 O O . GLN A 1 116 ? -12.156 0.018 26.137 1.00 87.19 116 GLN A O 1
ATOM 861 N N . GLY A 1 117 ? -10.608 -0.681 24.669 1.00 84.06 117 GLY A N 1
ATOM 862 C CA . GLY A 1 117 ? -10.716 -2.106 24.989 1.00 84.06 117 GLY A CA 1
ATOM 863 C C . GLY A 1 117 ? -11.881 -2.842 24.315 1.00 84.06 117 GLY A C 1
ATOM 864 O O . GLY A 1 117 ? -12.096 -4.014 24.626 1.00 84.06 117 GLY A O 1
ATOM 865 N N . ASP A 1 118 ? -12.615 -2.207 23.394 1.00 89.19 118 ASP A N 1
ATOM 866 C CA . ASP A 1 118 ? -13.599 -2.893 22.551 1.00 89.19 118 ASP A CA 1
ATOM 867 C C . ASP A 1 118 ? -12.887 -3.808 21.541 1.00 89.19 118 ASP A C 1
ATOM 869 O O . ASP A 1 118 ? -12.332 -3.378 20.524 1.00 89.19 118 ASP A O 1
ATOM 873 N N . THR A 1 119 ? -12.899 -5.106 21.840 1.00 91.31 119 THR A N 1
ATOM 874 C CA . THR A 1 119 ? -12.217 -6.129 21.045 1.00 91.31 119 THR A CA 1
ATOM 875 C C . THR A 1 119 ? -12.864 -6.351 19.681 1.00 91.31 119 THR A C 1
ATOM 877 O O . THR A 1 119 ? -12.156 -6.685 18.729 1.00 91.31 119 THR A O 1
ATOM 880 N N . GLU A 1 120 ? -14.175 -6.138 19.546 1.00 92.19 120 GLU A N 1
ATOM 881 C CA . GLU A 1 120 ? -14.881 -6.289 18.273 1.00 92.19 120 GLU A CA 1
ATOM 882 C C . GLU A 1 120 ? -14.526 -5.135 17.334 1.00 92.19 120 GLU A C 1
ATOM 884 O O . GLU A 1 120 ? -14.173 -5.361 16.169 1.00 92.19 120 GLU A O 1
ATOM 889 N N . LEU A 1 121 ? -14.529 -3.908 17.861 1.00 89.25 121 LEU A N 1
ATOM 890 C CA . LEU A 1 121 ? -14.116 -2.727 17.113 1.00 89.25 121 LEU A CA 1
ATOM 891 C C . LEU A 1 121 ? -12.629 -2.786 16.746 1.00 89.25 121 LEU A C 1
ATOM 893 O O . LEU A 1 121 ? -12.270 -2.485 15.607 1.00 89.25 121 LEU A O 1
ATOM 897 N N . SER A 1 122 ? -11.768 -3.225 17.666 1.00 91.25 122 SER A N 1
ATOM 898 C CA . SER A 1 122 ? -10.334 -3.404 17.407 1.00 91.25 122 SER A CA 1
ATOM 899 C C . SER A 1 122 ? -10.093 -4.422 16.286 1.00 91.25 122 SER A C 1
ATOM 901 O O . SER A 1 122 ? -9.414 -4.124 15.300 1.00 91.25 122 SER A O 1
ATOM 903 N N . ALA A 1 123 ? -10.751 -5.586 16.347 1.00 91.94 123 ALA A N 1
ATOM 904 C CA . ALA A 1 123 ? -10.670 -6.600 15.297 1.00 91.94 123 ALA A CA 1
ATOM 905 C C . ALA A 1 123 ? -11.256 -6.118 13.958 1.00 91.94 123 ALA A C 1
ATOM 907 O O . ALA A 1 123 ? -10.810 -6.534 12.886 1.00 91.94 123 ALA A O 1
ATOM 908 N N . TYR A 1 124 ? -12.274 -5.256 13.980 1.00 91.75 124 TYR A N 1
ATOM 909 C CA . TYR A 1 124 ? -12.786 -4.607 12.775 1.00 91.75 124 TYR A CA 1
ATOM 910 C C . TYR A 1 124 ? -11.763 -3.642 12.163 1.00 91.75 124 TYR A C 1
ATOM 912 O O . TYR A 1 124 ? -11.485 -3.741 10.969 1.00 91.75 124 TYR A O 1
ATOM 920 N N . LEU A 1 125 ? -11.152 -2.763 12.962 1.00 91.88 125 LEU A N 1
ATOM 921 C CA . LEU A 1 125 ? -10.131 -1.824 12.485 1.00 91.88 125 LEU A CA 1
ATOM 922 C C . LEU A 1 125 ? -8.885 -2.542 11.957 1.00 91.88 125 LEU A C 1
ATOM 924 O O . LEU A 1 125 ? -8.344 -2.129 10.934 1.00 91.88 125 LEU A O 1
ATOM 928 N N . GLN A 1 126 ? -8.482 -3.651 12.583 1.00 92.88 126 GLN A N 1
ATOM 929 C CA . GLN A 1 126 ? -7.409 -4.509 12.078 1.00 92.88 126 GLN A CA 1
ATOM 930 C C . GLN A 1 126 ? -7.737 -5.083 10.695 1.00 92.88 126 GLN A C 1
ATOM 932 O O . GLN A 1 126 ? -6.910 -5.040 9.784 1.00 92.88 126 GLN A O 1
ATOM 937 N N . ARG A 1 127 ? -8.953 -5.614 10.516 1.00 92.00 127 ARG A N 1
ATOM 938 C CA . ARG A 1 127 ? -9.406 -6.134 9.216 1.00 92.00 127 ARG A CA 1
ATOM 939 C C . ARG A 1 127 ? -9.471 -5.033 8.170 1.00 92.00 127 ARG A C 1
ATOM 941 O O . ARG A 1 127 ? -9.064 -5.258 7.036 1.00 92.00 127 ARG A O 1
ATOM 948 N N . LEU A 1 128 ? -9.932 -3.847 8.560 1.00 91.62 128 LEU A N 1
ATOM 949 C CA . LEU A 1 128 ? -9.974 -2.694 7.676 1.00 91.62 128 LEU A CA 1
ATOM 950 C C . LEU A 1 128 ? -8.567 -2.268 7.238 1.00 91.62 128 LEU A C 1
ATOM 952 O O . LEU A 1 128 ? -8.348 -2.045 6.054 1.00 91.62 128 LEU A O 1
ATOM 956 N N . ALA A 1 129 ? -7.608 -2.211 8.165 1.00 91.75 129 ALA A N 1
ATOM 957 C CA . ALA A 1 129 ? -6.208 -1.930 7.857 1.00 91.75 129 ALA A CA 1
ATOM 958 C C . ALA A 1 129 ? -5.625 -2.948 6.862 1.00 91.75 129 ALA A C 1
ATOM 960 O O . ALA A 1 129 ? -4.989 -2.556 5.885 1.00 91.75 129 ALA A O 1
ATOM 961 N N . GLY A 1 130 ? -5.893 -4.242 7.071 1.00 91.19 130 GLY A N 1
ATOM 962 C CA . GLY A 1 130 ? -5.488 -5.305 6.149 1.00 91.19 130 GLY A CA 1
ATOM 963 C C . GLY A 1 130 ? -6.144 -5.180 4.773 1.00 91.19 130 GLY A C 1
ATOM 964 O O . GLY A 1 130 ? -5.462 -5.302 3.762 1.00 91.19 130 GLY A O 1
ATOM 965 N N . TYR A 1 131 ? -7.440 -4.865 4.723 1.00 91.25 131 TYR A N 1
ATOM 966 C CA . TYR A 1 131 ? -8.156 -4.624 3.470 1.00 91.25 131 TYR A CA 1
ATOM 967 C C . TYR A 1 131 ? -7.558 -3.442 2.695 1.00 91.25 131 TYR A C 1
ATOM 969 O O . TYR A 1 131 ? -7.293 -3.578 1.505 1.00 91.25 131 TYR A O 1
ATOM 977 N N . CYS A 1 132 ? -7.238 -2.332 3.374 1.00 90.25 132 CYS A N 1
ATOM 978 C CA . CYS A 1 132 ? -6.562 -1.177 2.771 1.00 90.25 132 CYS A CA 1
ATOM 979 C C . CYS A 1 132 ? -5.170 -1.502 2.202 1.00 90.25 132 CYS A C 1
ATOM 981 O O . CYS A 1 132 ? -4.705 -0.796 1.312 1.00 90.25 132 CYS A O 1
ATOM 983 N N . ALA A 1 133 ? -4.492 -2.532 2.719 1.00 90.50 133 ALA A N 1
ATOM 984 C CA . ALA A 1 133 ? -3.208 -2.986 2.188 1.00 90.50 133 ALA A CA 1
ATOM 985 C C . ALA A 1 133 ? -3.355 -3.855 0.929 1.00 90.50 133 ALA A C 1
ATOM 987 O O . ALA A 1 133 ? -2.390 -4.015 0.184 1.00 90.50 133 ALA A O 1
ATOM 988 N N . THR A 1 134 ? -4.540 -4.417 0.682 1.00 90.19 134 THR A N 1
ATOM 989 C CA . THR A 1 134 ? -4.828 -5.149 -0.555 1.00 90.19 134 THR A CA 1
ATOM 990 C C . THR A 1 134 ? -5.232 -4.190 -1.672 1.00 90.19 134 THR A C 1
ATOM 992 O O . THR A 1 134 ? -5.843 -3.152 -1.435 1.00 90.19 134 THR A O 1
ATOM 995 N N . GLY A 1 135 ? -4.967 -4.570 -2.921 1.00 83.25 135 GLY A N 1
ATOM 996 C CA . GLY A 1 135 ? -5.519 -3.893 -4.099 1.00 83.25 135 GLY A CA 1
ATOM 997 C C . GLY A 1 135 ? -6.957 -4.312 -4.430 1.00 83.25 135 GLY A C 1
ATOM 998 O O . GLY A 1 135 ? -7.435 -4.041 -5.530 1.00 83.25 135 GLY A O 1
ATOM 999 N N . VAL A 1 136 ? -7.633 -5.041 -3.537 1.00 86.00 136 VAL A N 1
ATOM 1000 C CA . VAL A 1 136 ? -8.974 -5.578 -3.777 1.00 86.00 136 VAL A CA 1
ATOM 1001 C C . VAL A 1 136 ? -10.012 -4.499 -3.485 1.00 86.00 136 VAL A C 1
ATOM 1003 O O . VAL A 1 136 ? -10.027 -3.915 -2.409 1.00 86.00 136 VAL A O 1
ATOM 1006 N N . THR A 1 137 ? -10.908 -4.253 -4.439 1.00 81.00 137 THR A N 1
ATOM 1007 C CA . THR A 1 137 ? -11.966 -3.233 -4.334 1.00 81.00 137 THR A CA 1
ATOM 1008 C C . THR A 1 137 ? -13.377 -3.824 -4.270 1.00 81.00 137 THR A C 1
ATOM 1010 O O . THR A 1 137 ? -14.350 -3.114 -4.483 1.00 81.00 137 THR A O 1
ATOM 1013 N N . THR A 1 138 ? -13.518 -5.119 -3.975 1.00 81.50 138 THR A N 1
ATOM 1014 C CA . THR A 1 138 ? -14.795 -5.850 -4.087 1.00 81.50 138 THR A CA 1
ATOM 1015 C C . THR A 1 138 ? -15.873 -5.431 -3.095 1.00 81.50 138 THR A C 1
ATOM 1017 O O . THR A 1 138 ? -17.043 -5.691 -3.351 1.00 81.50 138 THR A O 1
ATOM 1020 N N . GLU A 1 139 ? -15.504 -4.832 -1.964 1.00 79.12 139 GLU A N 1
ATOM 1021 C CA . GLU A 1 139 ? -16.456 -4.543 -0.886 1.00 79.12 139 GLU A CA 1
ATOM 1022 C C . GLU A 1 139 ? -17.183 -3.197 -1.052 1.00 79.12 139 GLU A C 1
ATOM 1024 O O . GLU A 1 139 ? -18.133 -2.940 -0.319 1.00 79.12 139 GLU A O 1
ATOM 1029 N N . ASP A 1 140 ? -16.754 -2.325 -1.979 1.00 79.62 140 ASP A N 1
ATOM 1030 C CA . ASP A 1 140 ? -17.340 -0.986 -2.204 1.00 79.62 140 ASP A CA 1
ATOM 1031 C C . ASP A 1 140 ? -17.629 -0.199 -0.896 1.00 79.62 140 ASP A C 1
ATOM 1033 O O . ASP A 1 140 ? -18.646 0.486 -0.750 1.00 79.62 140 ASP A O 1
ATOM 1037 N N . ILE A 1 141 ? -16.726 -0.291 0.091 1.00 82.62 141 ILE A N 1
ATOM 1038 C CA . ILE A 1 141 ? -16.887 0.337 1.412 1.00 82.62 141 ILE A CA 1
ATOM 1039 C C . ILE A 1 141 ? -16.212 1.710 1.510 1.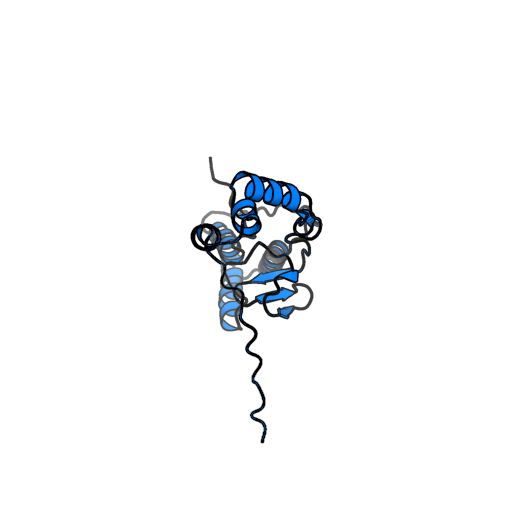00 82.62 141 ILE A C 1
ATOM 1041 O O . ILE A 1 141 ? -15.078 1.905 1.076 1.00 82.62 141 ILE A O 1
ATOM 1045 N N . LEU A 1 142 ? -16.882 2.650 2.189 1.00 84.31 142 LEU A N 1
ATOM 1046 C CA . LEU A 1 142 ? -16.302 3.915 2.650 1.00 84.31 142 LEU A CA 1
ATOM 1047 C C . LEU A 1 142 ? -16.347 3.968 4.187 1.00 84.31 142 LEU A C 1
ATOM 1049 O O . LEU A 1 142 ? -17.378 4.336 4.758 1.00 84.31 142 LEU A O 1
ATOM 1053 N N . PRO A 1 143 ? -15.256 3.603 4.882 1.00 82.56 143 PRO A N 1
ATOM 1054 C CA . PRO A 1 143 ? -15.214 3.643 6.337 1.00 82.56 143 PRO A CA 1
ATOM 1055 C C . PRO A 1 143 ? -15.326 5.079 6.849 1.00 82.56 143 PRO A C 1
ATOM 1057 O O . PRO A 1 143 ? -14.514 5.942 6.514 1.00 82.56 143 PRO A O 1
ATOM 1060 N N . TYR A 1 144 ? -16.311 5.330 7.710 1.00 82.88 144 TYR A N 1
ATOM 1061 C CA . TYR A 1 144 ? -16.474 6.617 8.375 1.00 82.88 144 TYR A CA 1
ATOM 1062 C C . TYR A 1 144 ? -16.060 6.508 9.842 1.00 82.88 144 TYR A C 1
ATOM 1064 O O . TYR A 1 144 ? -16.786 5.967 10.676 1.00 82.88 144 TYR A O 1
ATOM 1072 N N . LEU A 1 145 ? -14.873 7.025 10.162 1.00 81.69 145 LEU A N 1
ATOM 1073 C CA . LEU A 1 145 ? -14.366 7.058 11.532 1.00 81.69 145 LEU A CA 1
ATOM 1074 C C . LEU A 1 145 ? -15.057 8.192 12.299 1.00 81.69 145 LEU A C 1
ATOM 1076 O O . LEU A 1 145 ? -14.637 9.349 12.245 1.00 81.69 145 LEU A O 1
ATOM 1080 N N . PHE A 1 146 ? -16.130 7.865 13.019 1.00 77.50 146 PHE A N 1
ATOM 1081 C CA . PHE A 1 146 ? -16.873 8.822 13.836 1.00 77.50 146 PHE A CA 1
ATOM 1082 C C . PHE A 1 146 ? -16.453 8.770 15.308 1.00 77.50 146 PHE A C 1
ATOM 1084 O O . PHE A 1 146 ? -16.091 7.734 15.854 1.00 77.50 146 PHE A O 1
ATOM 1091 N N . GLY A 1 147 ? -16.503 9.917 15.977 1.00 69.75 147 GLY A N 1
ATOM 1092 C CA . GLY A 1 147 ? -16.440 9.996 17.431 1.00 69.75 147 GLY A CA 1
ATOM 1093 C C . GLY A 1 147 ? -16.072 11.394 17.894 1.00 69.75 147 GLY A C 1
ATOM 1094 O O . GLY A 1 147 ? -15.475 12.168 17.142 1.00 69.75 147 GLY A O 1
ATOM 1095 N N . VAL A 1 148 ? -16.384 11.692 19.150 1.00 61.19 148 VAL A N 1
ATOM 1096 C CA . VAL A 1 148 ? -16.029 12.965 19.786 1.00 61.19 148 VAL A CA 1
ATOM 1097 C C . VAL A 1 148 ? -14.493 13.127 19.778 1.00 61.19 148 VAL A C 1
ATOM 1099 O O . VAL A 1 148 ? -13.758 12.142 19.650 1.00 61.19 148 VAL A O 1
ATOM 1102 N N . GLY A 1 149 ? -14.010 14.369 19.719 1.00 63.44 149 GLY A N 1
ATOM 1103 C CA . GLY A 1 149 ? -12.626 14.702 19.356 1.00 63.44 149 GLY A CA 1
ATOM 1104 C C . GLY A 1 149 ? -11.539 14.020 20.202 1.00 63.44 149 GLY A C 1
ATOM 1105 O O . GLY A 1 149 ? -11.752 13.710 21.365 1.00 63.44 149 GLY A O 1
ATOM 1106 N N . SER A 1 150 ? -10.354 13.853 19.600 1.00 61.88 150 SER A N 1
ATOM 1107 C CA . SER A 1 150 ? -9.122 13.307 20.207 1.00 61.88 150 SER A CA 1
ATOM 1108 C C . SER A 1 150 ? -9.044 11.789 20.465 1.00 61.88 150 SER A C 1
ATOM 1110 O O . SER A 1 150 ? -8.158 11.347 21.186 1.00 61.88 150 SER A O 1
ATOM 1112 N N . ASN A 1 151 ? -9.873 10.965 19.814 1.00 73.94 151 ASN A N 1
ATOM 1113 C CA . ASN A 1 151 ? -9.819 9.493 19.967 1.00 73.94 151 ASN A CA 1
ATOM 1114 C C . ASN A 1 151 ? -8.883 8.783 18.959 1.00 73.94 151 ASN A C 1
ATOM 1116 O O . ASN A 1 151 ? -9.214 7.707 18.480 1.00 73.94 151 ASN A O 1
ATOM 1120 N N . GLY A 1 152 ? -7.793 9.414 18.510 1.00 78.44 152 GLY A N 1
ATOM 1121 C CA . GLY A 1 152 ? -6.817 8.754 17.621 1.00 78.44 152 GLY A CA 1
ATOM 1122 C C . GLY A 1 152 ? -7.272 8.466 16.178 1.00 78.44 152 GLY A C 1
ATOM 1123 O O . GLY A 1 152 ? -6.556 7.796 15.446 1.00 78.44 152 GLY A O 1
ATOM 1124 N N . LYS A 1 153 ? -8.417 8.997 15.721 1.00 84.81 153 LYS A N 1
ATOM 1125 C CA . LYS A 1 153 ? -8.925 8.808 14.340 1.00 84.81 153 LYS A CA 1
ATOM 1126 C C . LYS A 1 153 ? -7.945 9.294 13.268 1.00 84.81 153 LYS A C 1
ATOM 1128 O O . LYS A 1 153 ? -7.653 8.564 12.325 1.00 84.81 153 LYS A O 1
ATOM 1133 N N . SER A 1 154 ? -7.440 10.520 13.425 1.00 86.38 154 SER A N 1
ATOM 1134 C CA . SER A 1 154 ? -6.425 11.069 12.519 1.00 86.38 154 SER A CA 1
ATOM 1135 C C . SER A 1 154 ? -5.140 10.255 12.601 1.00 86.38 154 SER A C 1
ATOM 1137 O O . SER A 1 154 ? -4.601 9.891 11.569 1.00 86.38 154 SER A O 1
ATOM 1139 N N . SER A 1 155 ? -4.721 9.872 13.810 1.00 90.12 155 SER A N 1
ATOM 1140 C CA . SER A 1 155 ? -3.526 9.055 14.031 1.00 90.12 155 SER A CA 1
ATOM 1141 C C . SER A 1 155 ? -3.622 7.675 13.374 1.00 90.12 155 SER A C 1
ATOM 1143 O O . SER A 1 155 ? -2.642 7.212 12.809 1.00 90.12 155 SER A O 1
ATOM 1145 N N . PHE A 1 156 ? -4.796 7.035 13.379 1.00 90.69 156 PHE A N 1
ATOM 1146 C CA . PHE A 1 156 ? -5.024 5.765 12.682 1.00 90.69 156 PHE A CA 1
ATOM 1147 C C . PHE A 1 156 ? -4.874 5.934 11.165 1.00 90.69 156 PHE A C 1
ATOM 1149 O O . PHE A 1 156 ? -4.150 5.175 10.523 1.00 90.69 156 PHE A O 1
ATOM 1156 N N . ALA A 1 157 ? -5.509 6.961 10.590 1.00 89.44 157 ALA A N 1
ATOM 1157 C CA . ALA A 1 157 ? -5.395 7.247 9.161 1.00 89.44 157 ALA A CA 1
ATOM 1158 C C . ALA A 1 157 ? -3.959 7.633 8.758 1.00 89.44 157 ALA A C 1
ATOM 1160 O O . ALA A 1 157 ? -3.465 7.188 7.721 1.00 89.44 157 ALA A O 1
ATOM 1161 N N . GLU A 1 158 ? -3.274 8.422 9.586 1.00 90.69 158 GLU A N 1
ATOM 1162 C CA . GLU A 1 158 ? -1.873 8.805 9.404 1.00 90.69 158 GLU A CA 1
ATOM 1163 C C . GLU A 1 158 ? -0.945 7.593 9.485 1.00 90.69 158 GLU A C 1
ATOM 1165 O O . GLU A 1 158 ? -0.080 7.456 8.627 1.00 90.69 158 GLU A O 1
ATOM 1170 N N . ALA A 1 159 ? -1.153 6.682 10.441 1.00 91.12 159 ALA A N 1
ATOM 1171 C CA . ALA A 1 159 ? -0.362 5.462 10.572 1.00 91.12 159 ALA A CA 1
ATOM 1172 C C . ALA A 1 159 ? -0.495 4.561 9.337 1.00 91.12 159 ALA A C 1
ATOM 1174 O O . ALA A 1 159 ? 0.515 4.109 8.800 1.00 91.12 159 ALA A O 1
ATOM 1175 N N . LEU A 1 160 ? -1.720 4.353 8.839 1.00 91.88 160 LEU A N 1
ATOM 1176 C CA . LEU A 1 160 ? -1.944 3.579 7.614 1.00 91.88 160 LEU A CA 1
ATOM 1177 C C . LEU A 1 160 ? -1.314 4.246 6.395 1.00 91.88 160 LEU A C 1
ATOM 1179 O O . LEU A 1 160 ? -0.633 3.583 5.618 1.00 91.88 160 LEU A O 1
ATOM 1183 N N . THR A 1 161 ? -1.505 5.556 6.242 1.00 91.75 161 THR A N 1
ATOM 1184 C CA . THR A 1 161 ? -0.929 6.312 5.122 1.00 91.75 161 THR A CA 1
ATOM 1185 C C . THR A 1 161 ? 0.597 6.257 5.160 1.00 91.75 161 THR A C 1
ATOM 1187 O O . THR A 1 161 ? 1.236 6.008 4.141 1.00 91.75 161 THR A O 1
ATOM 1190 N N . ALA A 1 162 ? 1.183 6.446 6.343 1.00 91.75 162 ALA A N 1
ATOM 1191 C CA . ALA A 1 162 ? 2.620 6.387 6.543 1.00 91.75 162 ALA A CA 1
ATOM 1192 C C . A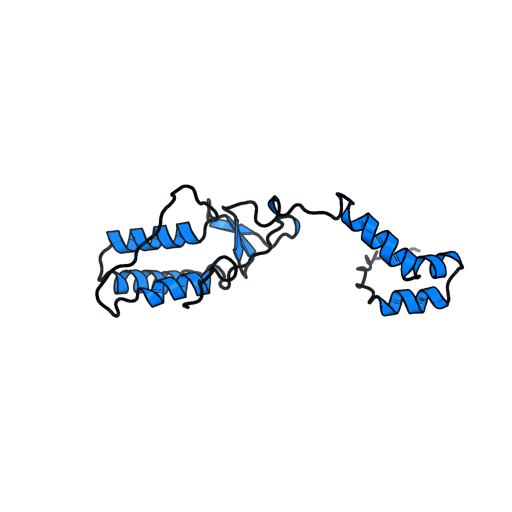LA A 1 162 ? 3.170 4.988 6.252 1.00 91.75 162 ALA A C 1
ATOM 1194 O O . ALA A 1 162 ? 4.194 4.884 5.593 1.00 91.75 162 ALA A O 1
ATOM 1195 N N . ALA A 1 163 ? 2.497 3.918 6.683 1.00 91.81 163 ALA A N 1
ATOM 1196 C CA . ALA A 1 163 ? 2.948 2.552 6.425 1.00 91.81 163 ALA A CA 1
ATOM 1197 C C . ALA A 1 163 ? 2.830 2.171 4.939 1.00 91.81 163 ALA A C 1
ATOM 1199 O O . ALA A 1 163 ? 3.778 1.633 4.364 1.00 91.81 163 ALA A O 1
ATOM 1200 N N . LEU A 1 164 ? 1.691 2.474 4.309 1.00 91.81 164 LEU A N 1
ATOM 1201 C CA . LEU A 1 164 ? 1.383 2.083 2.930 1.00 91.81 164 LEU A CA 1
ATOM 1202 C C . LEU A 1 164 ? 2.156 2.880 1.873 1.00 91.81 164 LEU A C 1
ATOM 1204 O O . LEU A 1 164 ? 2.290 2.396 0.753 1.00 91.81 164 LEU A O 1
ATOM 1208 N N . GLY A 1 165 ? 2.711 4.048 2.208 1.00 91.69 165 GLY A N 1
ATOM 1209 C CA . GLY A 1 165 ? 3.557 4.814 1.290 1.00 91.69 165 GLY A CA 1
ATOM 1210 C C . GLY A 1 165 ? 2.840 5.122 -0.026 1.00 91.69 165 GLY A C 1
ATOM 1211 O O . GLY A 1 165 ? 1.753 5.697 -0.016 1.00 91.69 165 GLY A O 1
ATOM 1212 N N . ASP A 1 166 ? 3.414 4.684 -1.150 1.00 90.81 166 ASP A N 1
ATOM 1213 C CA . ASP A 1 166 ? 2.883 4.942 -2.499 1.00 90.81 166 ASP A CA 1
ATOM 1214 C C . ASP A 1 166 ? 1.509 4.304 -2.756 1.00 90.81 166 ASP A C 1
ATOM 1216 O O . ASP A 1 166 ? 0.812 4.669 -3.706 1.00 90.81 166 ASP A O 1
ATOM 1220 N N . TYR A 1 167 ? 1.105 3.338 -1.927 1.00 90.19 167 TYR A N 1
ATOM 1221 C CA . TYR A 1 167 ? -0.218 2.721 -2.007 1.00 90.19 167 TYR A CA 1
ATOM 1222 C C . TYR A 1 167 ? -1.321 3.590 -1.381 1.00 90.19 167 TYR A C 1
ATOM 1224 O O . TYR A 1 167 ? -2.499 3.323 -1.618 1.00 90.19 167 TYR A O 1
ATOM 1232 N N . ALA A 1 168 ? -0.977 4.636 -0.621 1.00 89.94 168 ALA A N 1
ATOM 1233 C CA . ALA A 1 168 ? -1.939 5.533 0.011 1.00 89.94 168 ALA A CA 1
ATOM 1234 C C . ALA A 1 168 ? -1.946 6.927 -0.632 1.00 89.94 168 ALA A C 1
ATOM 1236 O O . ALA A 1 168 ? -0.910 7.519 -0.924 1.00 89.94 168 ALA A O 1
ATOM 1237 N N . LEU A 1 169 ? -3.145 7.492 -0.798 1.00 87.69 169 LEU A N 1
ATOM 1238 C CA . LEU A 1 169 ? -3.342 8.850 -1.299 1.00 87.69 169 LEU A CA 1
ATOM 1239 C C . LEU A 1 169 ? -4.134 9.672 -0.284 1.00 87.69 169 LEU A C 1
ATOM 1241 O O . LEU A 1 169 ? -5.283 9.357 0.023 1.00 87.69 169 LEU A O 1
ATOM 1245 N N . VAL A 1 170 ? -3.546 10.775 0.179 1.00 84.00 170 VAL A N 1
ATOM 1246 C CA . VAL A 1 170 ? -4.261 11.775 0.980 1.00 84.00 170 VAL A CA 1
ATOM 1247 C C . VAL A 1 170 ? -4.777 12.859 0.052 1.00 84.00 170 VAL A C 1
ATOM 1249 O O . VAL A 1 170 ? -4.004 13.558 -0.604 1.00 84.00 170 VAL A O 1
ATOM 1252 N N . LEU A 1 171 ? -6.097 13.021 0.005 1.00 79.94 171 LEU A N 1
ATOM 1253 C CA . LEU A 1 171 ? -6.701 14.114 -0.744 1.00 79.94 171 LEU A CA 1
ATOM 1254 C C . LEU A 1 171 ? -6.388 15.447 -0.042 1.00 79.94 171 LEU A C 1
ATOM 1256 O O . LEU A 1 171 ? -6.702 15.596 1.144 1.00 79.94 171 LEU A O 1
ATOM 1260 N N . PRO A 1 172 ? -5.785 16.426 -0.741 1.00 72.69 172 PRO A N 1
ATOM 1261 C CA . PRO A 1 172 ? -5.474 17.714 -0.145 1.00 72.69 172 PRO A CA 1
ATOM 1262 C C . PRO A 1 172 ? -6.763 18.424 0.266 1.00 72.69 172 PRO A C 1
ATOM 1264 O O . PRO A 1 172 ? -7.744 18.481 -0.483 1.00 72.69 172 PRO A O 1
ATOM 1267 N N . ARG A 1 173 ? -6.754 18.983 1.475 1.00 58.62 173 ARG A N 1
ATOM 1268 C CA . ARG A 1 173 ? -7.864 19.777 1.998 1.00 58.62 173 ARG A CA 1
ATOM 1269 C C . ARG A 1 173 ? -7.860 21.129 1.273 1.00 58.62 173 ARG A C 1
ATOM 1271 O O . ARG A 1 173 ? -6.867 21.847 1.356 1.00 58.62 173 ARG A O 1
ATOM 1278 N N . LYS A 1 174 ? -8.922 21.417 0.514 1.00 44.53 174 LYS A N 1
ATOM 1279 C CA . LYS A 1 174 ? -9.161 22.746 -0.074 1.00 44.53 174 LYS A CA 1
ATOM 1280 C C . LYS A 1 174 ? -9.467 23.780 1.002 1.00 44.53 174 LYS A C 1
ATOM 1282 O O . LYS A 1 174 ? -10.070 23.386 2.027 1.00 44.53 174 LYS A O 1
#

pLDDT: mean 79.54, std 16.51, range [30.67, 94.38]

Radius of gyration: 25.56 Å; Cα contacts (8 Å, |Δi|>4): 135; chains: 1; bounding box: 67×49×67 Å

Sequence (174 aa):
MASGGGSTRTEPSLLSSGTIIREAVGGTKHERRIATANCIAGVERMARYDPAIVIHPDALDADPWLLNTQSGIVNLRDGSRRSHDPAALMTRITAAAPVDAEGEDLWSGFLADITQGDTELSAYLQRLAGYCATGVTTEDILPYLFGVGSNGKSSFAEALTAALGDYALVLPRK

Foldseek 3Di:
DDDDDDPDPDDPDPPDLVNQLVVLVPDDPVSNVCNDPVNVVVVVVVLCPDPVNDDDPCQAPVAQQWAAEPQAIARLVPRDGDHHDVNSNYPFYWLHDDDPPVVVVVLLVLLCQLVVNPPVSSVVLVVVLSVLRGPDCVPVDDDDDDDDPDSCPVVSVVVSCNGRPRSDDDDDDD

Secondary structure (DSSP, 8-state):
--PPP-----------HHHHHHHHHTS-HHHHHHTSHHHHHHHHHHHTT-TTT---GGGTT--TTEEEETTEEEETTT--EE---GGG------SSPPP-HHHHHHHHHHHHHHTTT-HHHHHHHHHHHHHHHS---TT--------STTSSHHHHHHHHHHHHGGG--PPPP-

Mean predicted aligned error: 12.22 Å